Protein AF-A0A9E5K860-F1 (afdb_monomer_lite)

Radius of gyration: 22.89 Å; chains: 1; bounding box: 40×75×76 Å

Foldseek 3Di:
DDDDDDDDDPPPDPPPPDDPPFQKKKWWDDCCVPQFKIKIWIWTWDDDDPPDQIFTWIKIWIWGAPPVVRDTDTDIDTQDGRWHWDDDPFKIKTKDDCCVPQQKIKIWIWGADPVRFTWIKIKMWGADPVPRDIDIDIDGRDTRIHIDGDD

Secondary structure (DSSP, 8-state):
-PPPPPP----------PPP---EEEEEEE-TTTTSEEEEEEEEEP---TTSPPEEEEEEEEEEEETTTTEEEEEEEEEEEEEEEEE-SSEEEEEEE-TTTTSEEEEEEEEE-TTSEEEEEEEEEEE-TTT--EEEEEEEEEEEEEEEPP-

Structure (mmCIF, N/CA/C/O backbone):
data_AF-A0A9E5K860-F1
#
_entry.id   AF-A0A9E5K860-F1
#
loop_
_atom_site.group_PDB
_atom_site.id
_atom_site.type_symbol
_atom_site.label_atom_id
_atom_site.label_alt_id
_atom_site.label_comp_id
_atom_site.label_asym_id
_atom_site.label_entity_id
_atom_site.label_seq_id
_atom_site.pdbx_PDB_ins_code
_atom_site.Cartn_x
_atom_site.Cartn_y
_atom_site.Cartn_z
_atom_site.occupancy
_atom_site.B_iso_or_equiv
_atom_site.auth_seq_id
_atom_site.auth_comp_id
_atom_site.auth_asym_id
_atom_site.auth_atom_id
_atom_site.pdbx_PDB_model_num
ATOM 1 N N . MET A 1 1 ? -3.980 -51.206 57.605 1.00 46.38 1 MET A N 1
ATOM 2 C CA . MET A 1 1 ? -3.563 -51.656 56.258 1.00 46.38 1 MET A CA 1
ATOM 3 C C . MET A 1 1 ? -3.815 -50.512 55.280 1.00 46.38 1 MET A C 1
ATOM 5 O O . MET A 1 1 ? -4.964 -50.137 55.091 1.00 46.38 1 MET A O 1
ATOM 9 N N . LYS A 1 2 ? -2.750 -49.868 54.781 1.00 42.03 2 LYS A N 1
ATOM 10 C CA . LYS A 1 2 ? -2.798 -48.672 53.918 1.00 42.03 2 LYS A CA 1
ATOM 11 C C . LYS A 1 2 ? -2.964 -49.104 52.454 1.00 42.03 2 LYS A C 1
ATOM 13 O O . LYS A 1 2 ? -2.159 -49.895 51.975 1.00 42.03 2 LYS A O 1
ATOM 18 N N . ARG A 1 3 ? -3.993 -48.607 51.760 1.00 49.97 3 ARG A N 1
ATOM 19 C CA . ARG A 1 3 ? -4.176 -48.798 50.311 1.00 49.97 3 ARG A CA 1
ATOM 20 C C . ARG A 1 3 ? -3.482 -47.653 49.570 1.00 49.97 3 ARG A C 1
ATOM 22 O O . ARG A 1 3 ? -3.809 -46.494 49.800 1.00 49.97 3 ARG A O 1
ATOM 29 N N . PHE A 1 4 ? -2.515 -47.996 48.724 1.00 44.84 4 PHE A N 1
ATOM 30 C CA . PHE A 1 4 ? -1.887 -47.096 47.758 1.00 44.84 4 PHE A CA 1
ATOM 31 C C . PHE A 1 4 ? -2.842 -46.895 46.574 1.00 44.84 4 PHE A C 1
ATOM 33 O O . PHE A 1 4 ? -3.270 -47.872 45.963 1.00 44.84 4 PHE A O 1
ATOM 40 N N . ALA A 1 5 ? -3.185 -45.645 46.262 1.00 53.50 5 ALA A N 1
ATOM 41 C CA . ALA A 1 5 ? -3.887 -45.291 45.034 1.00 53.50 5 ALA A CA 1
ATOM 42 C C . ALA A 1 5 ? -2.852 -45.095 43.916 1.00 53.50 5 ALA A C 1
ATOM 44 O O . ALA A 1 5 ? -1.974 -44.239 44.027 1.00 53.50 5 ALA A O 1
ATOM 45 N N . LEU A 1 6 ? -2.934 -45.927 42.873 1.00 48.81 6 LEU A N 1
ATOM 46 C CA . LEU A 1 6 ? -2.170 -45.770 41.638 1.00 48.81 6 LEU A CA 1
ATOM 47 C C . LEU A 1 6 ? -2.664 -44.547 40.859 1.00 48.81 6 LEU A C 1
ATOM 49 O O . LEU A 1 6 ? -3.861 -44.275 40.789 1.00 48.81 6 LEU A O 1
ATOM 53 N N . GLY A 1 7 ? -1.702 -43.828 40.287 1.00 44.25 7 GLY A N 1
ATOM 54 C CA . GLY A 1 7 ? -1.905 -42.583 39.571 1.00 44.25 7 GLY A CA 1
ATOM 55 C C . GLY A 1 7 ? -2.530 -42.754 38.191 1.00 44.25 7 GLY A C 1
ATOM 56 O O . GLY A 1 7 ? -2.364 -43.766 37.516 1.00 44.25 7 GLY A O 1
ATOM 57 N N . PHE A 1 8 ? -3.200 -41.689 37.767 1.00 41.31 8 PHE A N 1
ATOM 58 C CA . PHE A 1 8 ? -3.612 -41.463 36.392 1.00 41.31 8 PHE A CA 1
ATOM 59 C C . PHE A 1 8 ? -3.020 -40.115 35.976 1.00 41.31 8 PHE A C 1
ATOM 61 O O . PHE A 1 8 ? -3.538 -39.057 36.325 1.00 41.31 8 PHE A O 1
ATOM 68 N N . VAL A 1 9 ? -1.872 -40.147 35.297 1.00 46.69 9 VAL A N 1
ATOM 69 C CA . VAL A 1 9 ? -1.313 -38.960 34.644 1.00 46.69 9 VAL A CA 1
ATOM 70 C C . VAL A 1 9 ? -2.006 -38.853 33.294 1.00 46.69 9 VAL A C 1
ATOM 72 O O . VAL A 1 9 ? -1.700 -39.595 32.364 1.00 46.69 9 VAL A O 1
ATOM 75 N N . VAL A 1 10 ? -2.990 -37.962 33.205 1.00 47.22 10 VAL A N 1
ATOM 76 C CA . VAL A 1 10 ? -3.617 -37.596 31.935 1.00 47.22 10 VAL A CA 1
ATOM 77 C C . VAL A 1 10 ? -2.609 -36.755 31.157 1.00 47.22 10 VAL A C 1
ATOM 79 O O . VAL A 1 10 ? -2.385 -35.587 31.466 1.00 47.22 10 VAL A O 1
ATOM 82 N N . VAL A 1 11 ? -1.975 -37.360 30.155 1.00 48.84 11 VAL A N 1
ATOM 83 C CA . VAL A 1 11 ? -1.167 -36.640 29.168 1.00 48.84 11 VAL A CA 1
ATOM 84 C C . VAL A 1 11 ? -2.135 -35.926 28.226 1.00 48.84 11 VAL A C 1
ATOM 86 O O . VAL A 1 11 ? -2.643 -36.508 27.269 1.00 48.84 11 VAL A O 1
ATOM 89 N N . LEU A 1 12 ? -2.431 -34.659 28.521 1.00 43.31 12 LEU A N 1
ATOM 90 C CA . LEU A 1 12 ? -3.088 -33.757 27.579 1.00 43.31 12 LEU A CA 1
ATOM 91 C C . LEU A 1 12 ? -2.127 -33.505 26.412 1.00 43.31 12 LEU A C 1
ATOM 93 O O . LEU A 1 12 ? -1.208 -32.694 26.504 1.00 43.31 12 LEU A O 1
ATOM 97 N N . SER A 1 13 ? -2.337 -34.230 25.313 1.00 42.03 13 SER A N 1
ATOM 98 C CA . SER A 1 13 ? -1.769 -33.869 24.016 1.00 42.03 13 SER A CA 1
ATOM 99 C C . SER A 1 13 ? -2.345 -32.516 23.612 1.00 42.03 13 SER A C 1
ATOM 101 O O . SER A 1 13 ? -3.523 -32.410 23.272 1.00 42.03 13 SER A O 1
ATOM 103 N N . VAL A 1 14 ? -1.521 -31.472 23.675 1.00 50.91 14 VAL A N 1
ATOM 104 C CA . VAL A 1 14 ? -1.846 -30.176 23.084 1.00 50.91 14 VAL A CA 1
ATOM 105 C C . VAL A 1 14 ? -1.846 -30.388 21.575 1.00 50.91 14 VAL A C 1
ATOM 107 O O . VAL A 1 14 ? -0.794 -30.559 20.960 1.00 50.91 14 VAL A O 1
ATOM 110 N N . ALA A 1 15 ? -3.040 -30.458 20.991 1.00 45.00 15 ALA A N 1
ATOM 111 C CA . ALA A 1 15 ? -3.208 -30.457 19.551 1.00 45.00 15 ALA A CA 1
ATOM 112 C C . ALA A 1 15 ? -2.503 -29.216 18.987 1.00 45.00 15 ALA A C 1
ATOM 114 O O . ALA A 1 15 ? -2.768 -28.087 19.404 1.00 45.00 15 ALA A O 1
ATOM 115 N N . SER A 1 16 ? -1.570 -29.444 18.066 1.00 40.22 16 SER A N 1
ATOM 116 C CA . SER A 1 16 ? -0.946 -28.387 17.284 1.00 40.22 16 SER A CA 1
ATOM 117 C C . SER A 1 16 ? -2.053 -27.735 16.454 1.00 40.22 16 SER A C 1
ATOM 119 O O . SER A 1 16 ? -2.554 -28.330 15.500 1.00 40.22 16 SER A O 1
ATOM 121 N N . PHE A 1 17 ? -2.512 -26.556 16.876 1.00 43.53 17 PHE A N 1
ATOM 122 C CA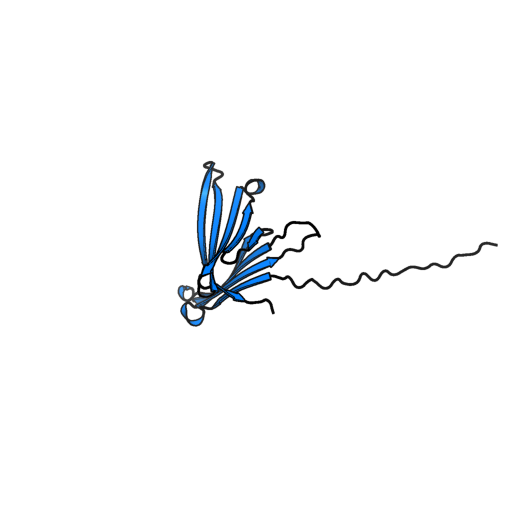 . PHE A 1 17 ? -3.437 -25.751 16.091 1.00 43.53 17 PHE A CA 1
ATOM 123 C C . PHE A 1 17 ? -2.722 -25.390 14.792 1.00 43.53 17 PHE A C 1
ATOM 125 O O . PHE A 1 17 ? -1.738 -24.649 14.804 1.00 43.53 17 PHE A O 1
ATOM 132 N N . GLY A 1 18 ? -3.200 -25.953 13.680 1.00 35.62 18 GLY A N 1
ATOM 133 C CA . GLY A 1 18 ? -2.777 -25.544 12.350 1.00 35.62 18 GLY A CA 1
ATOM 134 C C . GLY A 1 18 ? -2.845 -24.024 12.263 1.00 35.62 18 GLY A C 1
ATOM 135 O O . GLY A 1 18 ? -3.846 -23.427 12.664 1.00 35.62 18 GLY A O 1
ATOM 136 N N . SER A 1 19 ? -1.758 -23.401 11.800 1.00 41.38 19 SER A N 1
ATOM 137 C CA . SER A 1 19 ? -1.757 -21.967 11.514 1.00 41.38 19 SER A CA 1
ATOM 138 C C . SER A 1 19 ? -2.983 -21.667 10.652 1.00 41.38 19 SER A C 1
ATOM 140 O O . SER A 1 19 ? -3.085 -22.250 9.568 1.00 41.38 19 SER A O 1
ATOM 142 N N . PRO A 1 20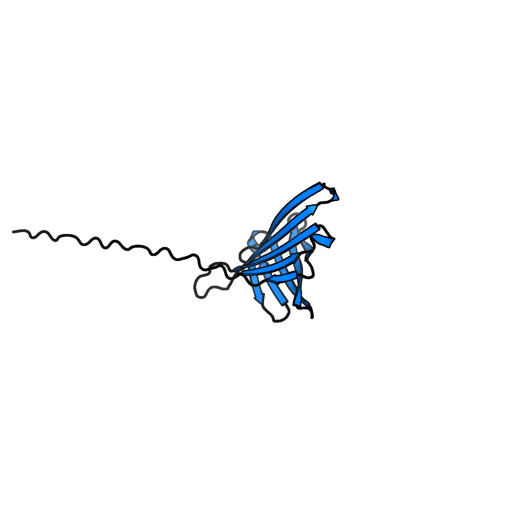 ? -3.932 -20.823 11.102 1.00 46.31 20 PRO A N 1
ATOM 143 C CA . PRO A 1 20 ? -5.031 -20.432 10.241 1.00 46.31 20 PRO A CA 1
ATOM 144 C C . PRO A 1 20 ? -4.398 -19.772 9.022 1.00 46.31 20 PRO A C 1
ATOM 146 O O . PRO A 1 20 ? -3.581 -18.858 9.171 1.00 46.31 20 PRO A O 1
ATOM 149 N N . ALA A 1 21 ? -4.712 -20.282 7.830 1.00 47.19 21 ALA A N 1
ATOM 150 C CA . ALA A 1 21 ? -4.309 -19.660 6.580 1.00 47.19 21 ALA A CA 1
ATOM 151 C C . ALA A 1 21 ? -4.625 -18.164 6.697 1.00 47.19 21 ALA A C 1
ATOM 153 O O . ALA A 1 21 ? -5.779 -17.786 6.916 1.00 47.19 21 ALA A O 1
ATOM 154 N N . LYS A 1 22 ? -3.587 -17.320 6.678 1.00 59.69 22 LYS A N 1
ATOM 155 C CA . LYS A 1 22 ? -3.752 -15.875 6.815 1.00 59.69 22 LYS A CA 1
ATOM 156 C C . LYS A 1 22 ? -4.539 -15.413 5.595 1.00 59.69 22 LYS A C 1
ATOM 158 O O . LYS A 1 22 ? -3.975 -15.298 4.512 1.00 59.69 22 LYS A O 1
ATOM 163 N N . VAL A 1 23 ? -5.846 -15.204 5.755 1.00 63.12 23 VAL A N 1
ATOM 164 C CA . VAL A 1 23 ? -6.688 -14.617 4.710 1.00 63.12 23 VAL A CA 1
ATOM 165 C C . VAL A 1 23 ? -6.178 -13.196 4.506 1.00 63.12 23 VAL A C 1
ATOM 167 O O . VAL A 1 23 ? -6.417 -12.314 5.329 1.00 63.12 23 VAL A O 1
ATOM 170 N N . GLY A 1 24 ? -5.388 -13.015 3.454 1.00 82.62 24 GLY A N 1
ATOM 171 C CA . GLY A 1 24 ? -4.853 -11.733 3.037 1.00 82.62 24 GLY A CA 1
ATOM 172 C C . GLY A 1 24 ? -5.285 -11.409 1.615 1.00 82.62 24 GLY A C 1
ATOM 173 O O . GLY A 1 24 ? -5.581 -12.306 0.825 1.00 82.62 24 GLY A O 1
ATOM 174 N N . MET A 1 25 ? -5.330 -10.122 1.295 1.00 92.88 25 MET A N 1
ATOM 175 C CA . MET A 1 25 ? -5.477 -9.657 -0.082 1.00 92.88 25 MET A CA 1
ATOM 176 C C . MET A 1 25 ? -4.095 -9.382 -0.649 1.00 92.88 25 MET A C 1
ATOM 178 O O . MET A 1 25 ? -3.246 -8.804 0.028 1.00 92.88 25 MET A O 1
ATOM 182 N N . ARG A 1 26 ? -3.880 -9.786 -1.898 1.00 95.44 26 ARG A N 1
ATOM 183 C CA . ARG A 1 26 ? -2.639 -9.534 -2.619 1.00 95.44 26 ARG A CA 1
ATOM 184 C C . ARG A 1 26 ? -2.970 -8.821 -3.912 1.00 95.44 26 ARG A C 1
ATOM 186 O O . ARG A 1 26 ? -3.720 -9.346 -4.725 1.00 95.44 26 ARG A O 1
ATOM 193 N N . PHE A 1 27 ? -2.404 -7.647 -4.108 1.00 96.38 27 PHE A N 1
ATOM 194 C CA . PHE A 1 27 ? -2.535 -6.880 -5.332 1.00 96.38 27 PHE A CA 1
ATOM 195 C C . PHE A 1 27 ? -1.221 -6.935 -6.094 1.00 96.38 27 PHE A C 1
ATOM 197 O O . PHE A 1 27 ? -0.162 -6.820 -5.482 1.00 96.38 27 PHE A O 1
ATOM 204 N N . VAL A 1 28 ? -1.279 -7.147 -7.406 1.00 96.56 28 VAL A N 1
ATOM 205 C CA . VAL A 1 28 ? -0.086 -7.376 -8.228 1.00 96.56 28 VAL A CA 1
ATOM 206 C C . VAL A 1 28 ? -0.160 -6.581 -9.523 1.00 96.56 28 VAL A C 1
ATOM 208 O O . VAL A 1 28 ? -1.191 -6.591 -10.193 1.00 96.56 28 VAL A O 1
ATOM 211 N N . GLN A 1 29 ? 0.954 -5.962 -9.892 1.00 95.88 29 GLN A N 1
ATOM 212 C CA . GLN A 1 29 ? 1.195 -5.330 -11.187 1.00 95.88 29 GLN A CA 1
ATOM 213 C C . GLN A 1 29 ? 2.512 -5.887 -11.731 1.00 95.88 29 GLN A C 1
ATOM 215 O O . GLN A 1 29 ? 3.557 -5.720 -11.106 1.00 95.88 29 GLN A O 1
ATOM 220 N N . ASP A 1 30 ? 2.461 -6.573 -12.871 1.00 94.69 30 ASP A N 1
ATOM 221 C CA . ASP A 1 30 ? 3.638 -7.169 -13.507 1.00 94.69 30 ASP A CA 1
ATOM 222 C C . ASP A 1 30 ? 4.008 -6.395 -14.773 1.00 94.69 30 ASP A C 1
ATOM 224 O O . ASP A 1 30 ? 3.516 -6.691 -15.861 1.00 94.69 30 ASP A O 1
ATOM 228 N N . ASP A 1 31 ? 4.883 -5.406 -14.616 1.00 90.38 31 ASP A N 1
ATOM 229 C CA . ASP A 1 31 ? 5.426 -4.602 -15.711 1.00 90.38 31 ASP A CA 1
ATOM 230 C C . ASP A 1 31 ? 6.859 -5.012 -16.077 1.00 90.38 31 ASP A C 1
ATOM 232 O O . ASP A 1 31 ? 7.532 -4.330 -16.851 1.00 90.38 31 ASP A O 1
ATOM 236 N N . ARG A 1 32 ? 7.331 -6.185 -15.629 1.00 89.88 32 ARG A N 1
ATOM 237 C CA . ARG A 1 32 ? 8.662 -6.703 -15.989 1.00 89.88 32 ARG A CA 1
ATOM 238 C C . ARG A 1 32 ? 8.945 -6.681 -17.500 1.00 89.88 32 ARG A C 1
ATOM 240 O O . ARG A 1 32 ? 10.082 -6.373 -17.862 1.00 89.88 32 ARG A O 1
ATOM 247 N N . PRO A 1 33 ? 7.971 -6.947 -18.396 1.00 86.50 33 PRO A N 1
ATOM 248 C CA . PRO A 1 33 ? 8.183 -6.818 -19.839 1.00 86.50 33 PRO A CA 1
ATOM 249 C C . PRO A 1 33 ? 8.380 -5.374 -20.333 1.00 86.50 33 PRO A C 1
ATOM 251 O O . PRO A 1 33 ? 8.989 -5.173 -21.382 1.00 86.50 33 PRO A O 1
ATOM 254 N N . VAL A 1 34 ? 7.862 -4.378 -19.609 1.00 83.69 34 VAL A N 1
ATOM 255 C CA . VAL A 1 34 ? 7.819 -2.965 -20.013 1.00 83.69 34 VAL A CA 1
ATOM 256 C C . VAL A 1 34 ? 8.912 -2.164 -19.303 1.00 83.69 34 VAL A C 1
ATOM 258 O O . VAL A 1 34 ? 9.837 -1.670 -19.952 1.00 83.69 34 VAL A O 1
ATOM 261 N N . ASP A 1 35 ? 8.838 -2.070 -17.976 1.00 81.12 35 ASP A N 1
ATOM 262 C CA . ASP A 1 35 ? 9.715 -1.246 -17.139 1.00 81.12 35 ASP A CA 1
ATOM 263 C C . ASP A 1 35 ? 10.722 -2.064 -16.312 1.00 81.12 35 ASP A C 1
ATOM 265 O O . ASP A 1 35 ? 11.676 -1.507 -15.768 1.00 81.12 35 ASP A O 1
ATOM 269 N N . GLY A 1 36 ? 10.566 -3.391 -16.285 1.00 85.44 36 GLY A N 1
ATOM 270 C CA . GLY A 1 36 ? 11.458 -4.297 -15.569 1.00 85.44 36 GLY A CA 1
ATOM 271 C C . GLY A 1 36 ? 11.050 -4.594 -14.127 1.00 85.44 36 GLY A C 1
ATOM 272 O O . GLY A 1 36 ? 11.826 -5.270 -13.448 1.00 85.44 36 GLY A O 1
ATOM 273 N N . PHE A 1 37 ? 9.870 -4.158 -13.665 1.00 93.19 37 PHE A N 1
ATOM 274 C CA . PHE A 1 37 ? 9.429 -4.316 -12.280 1.00 93.19 37 PHE A CA 1
ATOM 275 C C . PHE A 1 37 ? 8.112 -5.087 -12.107 1.00 93.19 37 PHE A C 1
ATOM 277 O O . PHE A 1 37 ? 7.203 -5.075 -12.927 1.00 93.19 37 PHE A O 1
ATOM 284 N N . LEU A 1 38 ? 8.025 -5.783 -10.981 1.00 94.69 38 LEU A N 1
ATOM 285 C CA . LEU A 1 38 ? 6.854 -6.441 -10.432 1.00 94.69 38 LEU A CA 1
ATOM 286 C C . LEU A 1 38 ? 6.567 -5.780 -9.084 1.00 94.69 38 LEU A C 1
ATOM 288 O O . LEU A 1 38 ? 7.427 -5.767 -8.199 1.00 94.69 38 LEU A O 1
ATOM 292 N N . PHE A 1 39 ? 5.359 -5.254 -8.933 1.00 96.19 39 PHE A N 1
ATOM 293 C CA . PHE A 1 39 ? 4.889 -4.632 -7.705 1.00 96.19 39 PHE A CA 1
ATOM 294 C C . PHE A 1 39 ? 3.855 -5.528 -7.045 1.00 96.19 39 PHE A C 1
ATOM 296 O O . PHE A 1 39 ? 2.928 -6.013 -7.698 1.00 96.19 39 PHE A O 1
ATOM 303 N N . GLU A 1 40 ? 4.004 -5.737 -5.742 1.00 96.62 40 GLU A N 1
ATOM 304 C CA . GLU A 1 40 ? 3.060 -6.500 -4.941 1.00 96.62 40 GLU A CA 1
ATOM 305 C C . GLU A 1 40 ? 2.692 -5.741 -3.677 1.00 96.62 40 GLU A C 1
ATOM 307 O O . GLU A 1 40 ? 3.561 -5.331 -2.913 1.00 96.62 40 GLU A O 1
ATOM 312 N N . LEU A 1 41 ? 1.399 -5.609 -3.416 1.00 97.31 41 LEU A N 1
ATOM 313 C CA . LEU A 1 41 ? 0.882 -5.059 -2.174 1.00 97.31 41 LEU A CA 1
ATOM 314 C C . LEU A 1 41 ? 0.098 -6.141 -1.442 1.00 97.31 41 LEU A C 1
ATOM 316 O O . LEU A 1 41 ? -0.863 -6.694 -1.977 1.00 97.31 41 LEU A O 1
ATOM 320 N N . ASN A 1 42 ? 0.510 -6.448 -0.220 1.00 95.62 42 ASN A N 1
ATOM 321 C CA . ASN A 1 42 ? -0.071 -7.507 0.590 1.00 95.62 42 ASN A CA 1
ATOM 322 C C . ASN A 1 42 ? -0.734 -6.903 1.825 1.00 95.62 42 ASN A C 1
ATOM 324 O O . ASN A 1 42 ? -0.073 -6.247 2.624 1.00 95.62 42 ASN A O 1
ATOM 328 N N . LEU A 1 43 ? -2.032 -7.154 1.987 1.00 95.06 43 LEU A N 1
ATOM 329 C CA . LEU A 1 43 ? -2.806 -6.824 3.180 1.00 95.06 43 LEU A CA 1
ATOM 330 C C . LEU A 1 43 ? -3.063 -8.130 3.921 1.00 95.06 43 LEU A C 1
ATOM 332 O O . LEU A 1 43 ? -3.925 -8.921 3.537 1.00 95.06 43 LEU A O 1
ATOM 336 N N . VAL A 1 44 ? -2.297 -8.373 4.975 1.00 93.44 44 VAL A N 1
ATOM 337 C CA . VAL A 1 44 ? -2.320 -9.617 5.740 1.00 93.44 44 VAL A CA 1
ATOM 338 C C . VAL A 1 44 ? -3.103 -9.399 7.024 1.00 93.44 44 VAL A C 1
ATOM 340 O O . VAL A 1 44 ? -2.684 -8.622 7.877 1.00 93.44 44 VAL A O 1
ATOM 343 N N . ARG A 1 45 ? -4.232 -10.097 7.191 1.00 92.31 45 ARG A N 1
ATOM 344 C CA . ARG A 1 45 ? -5.031 -10.002 8.419 1.00 92.31 45 ARG A CA 1
ATOM 345 C C . ARG A 1 45 ? -4.237 -10.513 9.622 1.00 92.31 45 ARG A C 1
ATOM 347 O O . ARG A 1 45 ? -3.697 -11.623 9.592 1.00 92.31 45 ARG A O 1
ATOM 354 N N . ASN A 1 46 ? -4.192 -9.715 10.682 1.00 91.06 46 ASN A N 1
ATOM 355 C CA . ASN A 1 46 ? -3.552 -10.092 11.935 1.00 91.06 46 ASN A CA 1
ATOM 356 C C . ASN A 1 46 ? -4.452 -11.040 12.752 1.00 91.06 46 ASN A C 1
ATOM 358 O O . ASN A 1 46 ? -5.683 -10.992 12.635 1.00 91.06 46 ASN A O 1
ATOM 362 N N . PRO A 1 47 ? -3.854 -11.942 13.552 1.00 88.44 47 PRO A N 1
ATOM 363 C CA . PRO A 1 47 ? -4.605 -12.801 14.456 1.00 88.44 47 PRO A CA 1
ATOM 364 C C . PRO A 1 47 ? -5.160 -11.971 15.618 1.00 88.44 47 PRO A C 1
ATOM 366 O O . PRO A 1 47 ? -4.394 -11.466 16.432 1.00 88.44 47 PRO A O 1
ATOM 369 N N . ASN A 1 48 ? -6.486 -11.879 15.717 1.00 83.44 48 ASN A N 1
ATOM 370 C CA . ASN A 1 48 ? -7.163 -11.082 16.742 1.00 83.44 48 ASN A CA 1
ATOM 371 C C . ASN A 1 48 ? -8.078 -11.983 17.578 1.00 83.44 48 ASN A C 1
ATOM 373 O O . ASN A 1 48 ? -8.574 -13.004 17.083 1.00 83.44 48 ASN A O 1
ATOM 377 N N . LYS A 1 49 ? -8.303 -11.634 18.850 1.00 80.56 49 LYS A N 1
ATOM 378 C CA . LYS A 1 49 ? -9.244 -12.381 19.696 1.00 80.56 49 LYS A CA 1
ATOM 379 C C . LYS A 1 49 ? -10.678 -12.125 19.234 1.00 80.56 49 LYS A C 1
ATOM 381 O O . LYS A 1 49 ? -10.987 -11.111 18.608 1.00 80.56 49 LYS A O 1
ATOM 386 N N . ALA A 1 50 ? -11.577 -13.054 19.552 1.00 77.75 50 ALA A N 1
ATOM 387 C CA . ALA A 1 50 ? -12.997 -12.870 19.276 1.00 77.75 50 ALA A CA 1
ATOM 388 C C . ALA A 1 50 ? -13.504 -11.580 19.949 1.00 77.75 50 ALA A C 1
ATOM 390 O O . ALA A 1 50 ? -13.347 -11.414 21.156 1.00 77.75 50 ALA A O 1
ATOM 391 N N . GLY A 1 51 ? -14.101 -10.682 19.160 1.00 78.50 51 GLY A N 1
ATOM 392 C CA . GLY A 1 51 ? -14.616 -9.389 19.629 1.00 78.50 51 GLY A CA 1
ATOM 393 C C . GLY A 1 51 ? -13.651 -8.205 19.493 1.00 78.50 51 GLY A C 1
ATOM 394 O O . GLY A 1 51 ? -14.059 -7.080 19.762 1.00 78.50 51 GLY A O 1
ATOM 395 N N . GLU A 1 52 ? -12.408 -8.417 19.051 1.00 85.88 52 GLU A N 1
ATOM 396 C CA . GLU A 1 52 ? -11.473 -7.326 18.750 1.00 85.88 52 GLU A CA 1
ATOM 397 C C . GLU A 1 52 ? -11.648 -6.812 17.311 1.00 85.88 52 GLU A C 1
ATOM 399 O O . GLU A 1 52 ? -12.019 -7.558 16.398 1.00 85.88 52 GLU A O 1
ATOM 404 N N . ALA A 1 53 ? -11.360 -5.522 17.105 1.00 83.62 53 ALA A N 1
ATOM 405 C CA . ALA A 1 53 ? -11.356 -4.911 15.779 1.00 83.62 53 ALA A CA 1
ATOM 406 C C . ALA A 1 53 ? -10.349 -5.620 14.866 1.00 83.62 53 ALA A C 1
ATOM 408 O O . ALA A 1 53 ? -9.280 -6.031 15.315 1.00 83.62 53 ALA A O 1
ATOM 409 N N . LEU A 1 54 ? -10.681 -5.778 13.583 1.00 89.06 54 LEU A N 1
ATOM 410 C CA . LEU A 1 54 ? -9.794 -6.424 12.617 1.00 89.06 54 LEU A CA 1
ATOM 411 C C . LEU A 1 54 ? -8.674 -5.476 12.215 1.00 89.06 54 LEU A C 1
ATOM 413 O O . LEU A 1 54 ? -8.934 -4.351 11.798 1.00 89.06 54 LEU A O 1
ATOM 417 N N . THR A 1 55 ? -7.440 -5.961 12.296 1.00 93.56 55 THR A N 1
ATOM 418 C CA . THR A 1 55 ? -6.259 -5.199 11.902 1.00 93.56 55 THR A CA 1
ATOM 419 C C . THR A 1 55 ? -5.453 -5.963 10.864 1.00 93.56 55 THR A C 1
ATOM 421 O O . THR A 1 55 ? -5.543 -7.191 10.754 1.00 93.56 55 THR A O 1
ATOM 424 N N . TYR A 1 56 ? -4.673 -5.224 10.083 1.00 94.56 56 TYR A N 1
ATOM 425 C CA . TYR A 1 56 ? -3.899 -5.753 8.970 1.00 94.56 56 TYR A CA 1
ATOM 426 C C . TYR A 1 56 ? -2.447 -5.296 9.055 1.00 94.56 56 TYR A C 1
ATOM 428 O O . TYR A 1 56 ? -2.140 -4.183 9.473 1.00 94.56 56 TYR A O 1
ATOM 436 N N . THR A 1 57 ? -1.538 -6.168 8.647 1.00 95.19 57 THR A N 1
ATOM 437 C CA . THR A 1 57 ? -0.172 -5.787 8.294 1.00 95.19 57 THR A CA 1
ATOM 438 C C . THR A 1 57 ? -0.122 -5.543 6.795 1.00 95.19 57 THR A C 1
ATOM 440 O O . THR A 1 57 ? -0.628 -6.360 6.023 1.00 95.19 57 THR A O 1
ATOM 443 N N . VAL A 1 58 ? 0.463 -4.416 6.397 1.00 96.19 58 VAL A N 1
ATOM 444 C CA . VAL A 1 58 ? 0.525 -3.993 5.001 1.00 96.19 58 VAL A CA 1
ATOM 445 C C . VAL A 1 58 ? 1.977 -3.927 4.551 1.00 96.19 58 VAL A C 1
ATOM 447 O O . VAL A 1 58 ? 2.758 -3.131 5.074 1.00 96.19 58 VAL A O 1
ATOM 450 N N . ASP A 1 59 ? 2.319 -4.739 3.556 1.00 96.31 59 ASP A N 1
ATOM 451 C CA . ASP A 1 59 ? 3.659 -4.802 2.975 1.00 96.31 59 ASP A CA 1
ATOM 452 C C . ASP A 1 59 ? 3.605 -4.507 1.475 1.00 96.31 59 ASP A C 1
ATOM 454 O O . ASP A 1 59 ? 2.781 -5.068 0.749 1.00 96.31 59 ASP A O 1
ATOM 458 N N . PHE A 1 60 ? 4.515 -3.658 1.004 1.00 97.19 60 PHE A N 1
ATOM 459 C CA . PHE A 1 60 ? 4.723 -3.368 -0.410 1.00 97.19 60 PHE A CA 1
ATOM 460 C C . PHE A 1 60 ? 6.068 -3.922 -0.860 1.00 97.19 60 PHE A C 1
ATOM 462 O O . PHE A 1 60 ? 7.106 -3.579 -0.295 1.00 97.19 60 PHE A O 1
ATOM 469 N N . ARG A 1 61 ? 6.061 -4.774 -1.878 1.00 96.50 61 ARG A N 1
ATOM 470 C CA . ARG A 1 61 ? 7.253 -5.389 -2.447 1.00 96.50 61 ARG A CA 1
ATOM 471 C C . ARG A 1 61 ? 7.447 -4.928 -3.881 1.00 96.50 61 ARG A C 1
ATOM 473 O O . ARG A 1 61 ? 6.533 -5.016 -4.696 1.00 96.50 61 ARG A O 1
ATOM 480 N N . LYS A 1 62 ? 8.659 -4.486 -4.189 1.00 95.50 62 LYS A N 1
ATOM 481 C CA . LYS A 1 62 ? 9.117 -4.131 -5.526 1.00 95.50 62 LYS A CA 1
ATOM 482 C C . LYS A 1 62 ? 10.240 -5.079 -5.919 1.00 95.50 62 LYS A C 1
ATOM 484 O O . LYS A 1 62 ? 11.314 -5.060 -5.324 1.00 95.50 62 LYS A O 1
ATOM 489 N N . MET A 1 63 ? 9.991 -5.897 -6.931 1.00 95.50 63 MET A N 1
ATOM 490 C CA . MET A 1 63 ? 10.971 -6.810 -7.512 1.00 95.50 63 MET A CA 1
ATOM 491 C C . MET A 1 63 ? 11.285 -6.393 -8.938 1.00 95.50 63 MET A C 1
ATOM 493 O O . MET A 1 63 ? 10.393 -5.945 -9.644 1.00 95.50 63 MET A O 1
ATOM 497 N N . GLY A 1 64 ? 12.508 -6.580 -9.414 1.00 93.94 64 GLY A N 1
ATOM 498 C CA . GLY A 1 64 ? 12.817 -6.300 -10.809 1.00 93.94 64 GLY A CA 1
ATOM 499 C C . GLY A 1 64 ? 14.296 -6.214 -11.113 1.00 93.94 64 GLY A C 1
ATOM 500 O O . GLY A 1 64 ? 15.135 -6.675 -10.342 1.00 93.94 64 GLY A O 1
ATOM 501 N N . TYR A 1 65 ? 14.611 -5.603 -12.249 1.00 88.81 65 TYR A N 1
ATOM 502 C CA . TYR A 1 65 ? 15.979 -5.288 -12.641 1.00 88.81 65 TYR A CA 1
ATOM 503 C C . TYR A 1 65 ? 16.116 -3.784 -12.891 1.00 88.81 65 TYR A C 1
ATOM 505 O O . TYR A 1 65 ? 15.551 -3.244 -13.843 1.00 88.81 65 TYR A O 1
ATOM 513 N N . ASP A 1 66 ? 16.878 -3.106 -12.033 1.00 85.94 66 ASP A N 1
ATOM 514 C CA . ASP A 1 66 ? 17.224 -1.693 -12.177 1.00 85.94 66 ASP A CA 1
ATOM 515 C C . ASP A 1 66 ? 18.259 -1.562 -13.305 1.00 85.94 66 ASP A C 1
ATOM 517 O O . ASP A 1 66 ? 19.458 -1.764 -13.099 1.00 85.94 66 ASP A O 1
ATOM 521 N N . ARG A 1 67 ? 17.781 -1.274 -14.527 1.00 84.81 67 ARG A N 1
ATOM 522 C CA . ARG A 1 67 ? 18.628 -1.156 -15.729 1.00 84.81 67 ARG A CA 1
ATOM 523 C C . ARG A 1 67 ? 19.742 -0.110 -15.565 1.00 84.81 67 ARG A C 1
ATOM 525 O O . ARG A 1 67 ? 20.879 -0.455 -15.874 1.00 84.81 67 ARG A O 1
ATOM 532 N N . PRO A 1 68 ? 19.489 1.119 -15.065 1.00 87.31 68 PRO A N 1
ATOM 533 C CA . PRO A 1 68 ? 20.561 2.078 -14.789 1.00 87.31 68 PRO A CA 1
ATOM 534 C C . PRO A 1 68 ? 21.665 1.526 -13.880 1.00 87.31 68 PRO A C 1
ATOM 536 O O . PRO A 1 68 ? 22.847 1.710 -14.170 1.00 87.31 68 PRO A O 1
ATOM 539 N N . LYS A 1 69 ? 21.296 0.818 -12.805 1.00 89.44 69 LYS A N 1
ATOM 540 C CA . LYS A 1 69 ? 22.262 0.266 -11.838 1.00 89.44 69 LYS A CA 1
ATOM 541 C C . LYS A 1 69 ? 22.796 -1.118 -12.207 1.00 89.44 69 LYS A C 1
ATOM 543 O O . LYS A 1 69 ? 23.669 -1.625 -11.509 1.00 89.44 69 LYS A O 1
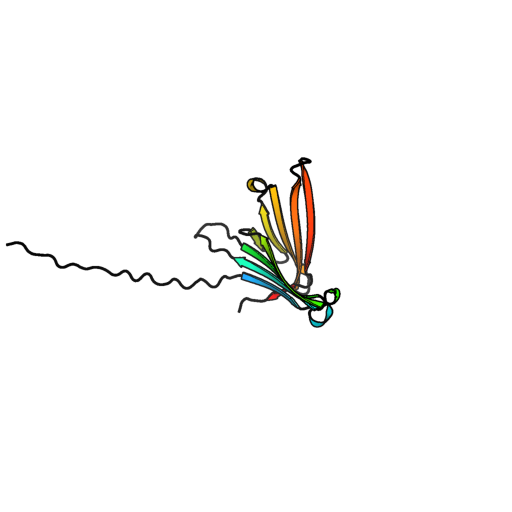ATOM 548 N N . HIS A 1 70 ? 22.283 -1.721 -13.279 1.00 87.56 70 HIS A N 1
ATOM 549 C CA . HIS A 1 70 ? 22.573 -3.091 -13.701 1.00 87.56 70 HIS A CA 1
ATOM 550 C C . HIS A 1 70 ? 22.410 -4.128 -12.574 1.00 87.56 70 HIS A C 1
ATOM 552 O O . HIS A 1 70 ? 23.161 -5.103 -12.497 1.00 87.56 70 HIS A O 1
ATOM 558 N N . ALA A 1 71 ? 21.425 -3.928 -11.697 1.00 90.38 71 ALA A N 1
ATOM 559 C CA . ALA A 1 71 ? 21.259 -4.716 -10.481 1.00 90.38 71 ALA A CA 1
ATOM 560 C C . ALA A 1 71 ? 19.840 -5.271 -10.353 1.00 90.38 71 ALA A C 1
ATOM 562 O O . ALA A 1 71 ? 18.858 -4.593 -10.660 1.00 90.38 71 ALA A O 1
ATOM 563 N N . SER A 1 72 ? 19.732 -6.498 -9.847 1.00 91.12 72 SER A N 1
ATOM 564 C CA . SER A 1 72 ? 18.448 -7.036 -9.403 1.00 91.12 72 SER A CA 1
ATOM 565 C C . SER A 1 72 ? 17.984 -6.290 -8.155 1.00 91.12 72 SER A C 1
ATOM 567 O O . SER A 1 72 ? 18.767 -6.062 -7.233 1.00 91.12 72 SER A O 1
ATOM 569 N N . LEU A 1 73 ? 16.705 -5.936 -8.134 1.00 93.81 73 LEU A N 1
ATOM 570 C CA . LEU A 1 73 ? 16.035 -5.277 -7.026 1.00 93.81 73 LEU A CA 1
ATOM 571 C C . LEU A 1 73 ? 15.010 -6.238 -6.426 1.00 93.81 73 LEU A C 1
ATOM 573 O O . LEU A 1 73 ? 14.212 -6.822 -7.158 1.00 93.81 73 LEU A O 1
ATOM 577 N N . ASP A 1 74 ? 15.022 -6.382 -5.108 1.00 95.94 74 ASP A N 1
ATOM 578 C CA . ASP A 1 74 ? 13.974 -7.061 -4.350 1.00 95.94 74 ASP A CA 1
ATOM 579 C C . ASP A 1 74 ? 13.841 -6.355 -3.002 1.00 95.94 74 ASP A C 1
ATOM 581 O O . ASP A 1 74 ? 14.554 -6.638 -2.041 1.00 95.94 74 ASP A O 1
ATOM 585 N N . GLU A 1 75 ? 12.981 -5.345 -2.978 1.00 95.25 75 GLU A N 1
ATOM 586 C CA . GLU A 1 75 ? 12.765 -4.488 -1.823 1.00 95.25 75 GLU A CA 1
ATOM 587 C C . GLU A 1 75 ? 11.375 -4.749 -1.264 1.00 95.25 75 GLU A C 1
ATOM 589 O O . GLU A 1 75 ? 10.384 -4.672 -1.986 1.00 95.25 75 GLU A O 1
ATOM 594 N N . THR A 1 76 ? 11.287 -5.034 0.033 1.00 96.12 76 THR A N 1
ATOM 595 C CA . THR A 1 76 ? 10.012 -5.105 0.753 1.00 96.12 76 THR A CA 1
ATOM 596 C C . THR A 1 76 ? 9.973 -4.003 1.799 1.00 96.12 76 THR A C 1
ATOM 598 O O . THR A 1 76 ? 10.839 -3.930 2.669 1.00 96.12 76 THR A O 1
ATOM 601 N N . THR A 1 77 ? 8.952 -3.159 1.720 1.00 96.31 77 THR A N 1
ATOM 602 C CA . THR A 1 77 ? 8.693 -2.064 2.651 1.00 96.31 77 THR A CA 1
ATOM 603 C C . THR A 1 77 ? 7.429 -2.369 3.439 1.00 96.31 77 THR A C 1
ATOM 605 O O . THR A 1 77 ? 6.356 -2.525 2.860 1.00 96.31 77 THR A O 1
ATOM 608 N N . ASN A 1 78 ? 7.536 -2.410 4.766 1.00 94.75 78 ASN A N 1
ATOM 609 C CA . ASN A 1 78 ? 6.359 -2.438 5.627 1.00 94.75 78 ASN A CA 1
ATOM 610 C C . ASN A 1 78 ? 5.743 -1.033 5.666 1.00 94.75 78 ASN A C 1
ATOM 612 O O . ASN A 1 78 ? 6.403 -0.073 6.071 1.00 94.75 78 ASN A O 1
ATOM 616 N N . LEU A 1 79 ? 4.502 -0.907 5.201 1.00 94.88 79 LEU A N 1
ATOM 617 C CA . LEU A 1 79 ? 3.785 0.369 5.171 1.00 94.88 79 LEU A CA 1
ATOM 618 C C . LEU A 1 79 ? 3.104 0.674 6.505 1.00 94.88 79 LEU A C 1
ATOM 620 O O . LEU A 1 79 ? 2.921 1.841 6.844 1.00 94.88 79 LEU A O 1
ATOM 624 N N . GLY A 1 80 ? 2.764 -0.374 7.253 1.00 93.56 80 GLY A N 1
ATOM 625 C CA . GLY A 1 80 ? 2.206 -0.286 8.591 1.00 93.56 80 GLY A CA 1
ATOM 626 C C . GLY A 1 80 ? 1.914 -1.664 9.175 1.00 93.56 80 GLY A C 1
ATOM 627 O O . GLY A 1 80 ? 1.738 -2.662 8.464 1.00 93.56 80 GLY A O 1
ATOM 628 N N . ARG A 1 81 ? 1.855 -1.712 10.505 1.00 92.25 81 ARG A N 1
ATOM 629 C CA . ARG A 1 81 ? 1.426 -2.885 11.274 1.00 92.25 81 ARG A CA 1
ATOM 630 C C . ARG A 1 81 ? 0.150 -2.536 12.009 1.00 92.25 81 ARG A C 1
ATOM 632 O O . ARG A 1 81 ? -0.043 -1.391 12.384 1.00 92.25 81 ARG A O 1
ATOM 639 N N . GLU A 1 82 ? -0.701 -3.529 12.218 1.00 92.94 82 GLU A N 1
ATOM 640 C CA . GLU A 1 82 ? -1.961 -3.343 12.952 1.00 92.94 82 GLU A CA 1
ATOM 641 C C . GLU A 1 82 ? -2.839 -2.205 12.397 1.00 92.94 82 GLU A C 1
ATOM 643 O O . GLU A 1 82 ? -3.572 -1.547 13.129 1.00 92.94 82 GLU A O 1
ATOM 648 N N . MET A 1 83 ? -2.792 -1.989 11.081 1.00 95.00 83 MET A N 1
ATOM 649 C CA . MET A 1 83 ? -3.594 -0.973 10.414 1.00 95.00 83 MET A CA 1
ATOM 650 C C . MET A 1 83 ? -5.074 -1.342 10.495 1.00 95.00 83 MET A C 1
ATOM 652 O O . MET A 1 83 ? -5.453 -2.492 10.254 1.00 95.00 83 MET A O 1
ATOM 656 N N . SER A 1 84 ? -5.912 -0.360 10.806 1.00 95.31 84 SER A N 1
ATOM 657 C CA . SER A 1 84 ? -7.364 -0.497 10.702 1.00 95.31 84 SER A CA 1
ATOM 658 C C . SER A 1 84 ? -7.762 -0.275 9.251 1.00 95.31 84 SER A C 1
ATOM 660 O O . SER A 1 84 ? -7.408 0.756 8.685 1.00 95.31 84 SER A O 1
ATOM 662 N N . CYS A 1 85 ? -8.473 -1.229 8.648 1.00 94.56 85 CYS A N 1
ATOM 663 C CA . CYS A 1 85 ? -8.883 -1.140 7.247 1.00 94.56 85 CYS A CA 1
ATOM 664 C C . CYS A 1 85 ? -10.405 -1.102 7.105 1.00 94.56 85 CYS A C 1
ATOM 666 O O . CYS A 1 85 ? -11.106 -1.932 7.688 1.00 94.56 85 CYS A O 1
ATOM 668 N N . SER A 1 86 ? -10.891 -0.167 6.292 1.00 94.44 86 SER A N 1
ATOM 669 C CA . SER A 1 86 ? -12.260 -0.114 5.787 1.00 94.44 86 SER A CA 1
ATOM 670 C C . SER A 1 86 ? -12.301 -0.646 4.358 1.00 94.44 86 SER A C 1
ATOM 672 O O . SER A 1 86 ? -11.397 -0.369 3.568 1.00 94.44 86 SER A O 1
ATOM 674 N N . PHE A 1 87 ? -13.347 -1.406 4.043 1.00 93.62 87 PHE A N 1
ATOM 675 C CA . PHE A 1 87 ? -13.560 -2.020 2.737 1.00 93.62 87 PHE A CA 1
ATOM 676 C C . PHE A 1 87 ? -14.893 -1.536 2.185 1.00 93.62 87 PHE A C 1
ATOM 678 O O . PHE A 1 87 ? -15.946 -1.944 2.677 1.00 93.62 87 PHE A O 1
ATOM 685 N N . ASP A 1 88 ? -14.832 -0.680 1.175 1.00 92.88 88 ASP A N 1
ATOM 686 C CA . ASP A 1 88 ? -15.969 -0.341 0.333 1.00 92.88 88 ASP A CA 1
ATOM 687 C C . ASP A 1 88 ? -15.871 -1.110 -0.997 1.00 92.88 88 ASP A C 1
ATOM 689 O O . ASP A 1 88 ? -14.919 -1.841 -1.284 1.00 92.88 88 ASP A O 1
ATOM 693 N N . THR A 1 89 ? -16.906 -0.980 -1.809 1.00 89.00 89 THR A N 1
ATOM 694 C CA . THR A 1 89 ? -17.008 -1.504 -3.161 1.00 89.00 89 THR A CA 1
ATOM 695 C C . THR A 1 89 ? -15.923 -0.959 -4.083 1.00 89.00 89 THR A C 1
ATOM 697 O O . THR A 1 89 ? -15.425 -1.725 -4.906 1.00 89.00 89 THR A O 1
ATOM 700 N N . GLU A 1 90 ? -15.553 0.314 -3.951 1.00 92.94 90 GLU A N 1
ATOM 701 C CA . GLU A 1 90 ? -14.581 0.995 -4.819 1.00 92.94 90 GLU A CA 1
ATOM 702 C C . GLU A 1 90 ? -13.244 1.261 -4.126 1.00 92.94 90 GLU A C 1
ATOM 704 O O . GLU A 1 90 ? -12.202 1.187 -4.779 1.00 92.94 90 GLU A O 1
ATOM 709 N N . ASP A 1 91 ? -13.261 1.486 -2.812 1.00 95.00 91 ASP A N 1
ATOM 710 C CA . ASP A 1 91 ? -12.086 1.899 -2.053 1.00 95.00 91 ASP A CA 1
ATOM 711 C C . ASP A 1 91 ? -11.747 0.941 -0.910 1.00 95.00 91 ASP A C 1
ATOM 713 O O . ASP A 1 91 ? -12.609 0.452 -0.176 1.00 95.00 91 ASP A O 1
ATOM 717 N N . ILE A 1 92 ? -10.448 0.729 -0.706 1.00 96.19 92 ILE A N 1
ATOM 718 C CA . ILE A 1 92 ? -9.908 0.127 0.512 1.00 96.19 92 ILE A CA 1
ATOM 719 C C . ILE A 1 92 ? -9.003 1.156 1.172 1.00 96.19 92 ILE A C 1
ATOM 721 O O . ILE A 1 92 ? -8.013 1.587 0.582 1.00 96.19 92 ILE A O 1
ATOM 725 N N . ILE A 1 93 ? -9.327 1.524 2.408 1.00 97.12 93 ILE A N 1
ATOM 726 C CA . ILE A 1 93 ? -8.578 2.526 3.170 1.00 97.12 93 ILE A CA 1
ATOM 727 C C . ILE A 1 93 ? -8.042 1.856 4.423 1.00 97.12 93 ILE A C 1
ATOM 729 O O . ILE A 1 93 ? -8.817 1.430 5.275 1.00 97.12 93 ILE A O 1
ATOM 733 N N . CYS A 1 94 ? -6.724 1.768 4.542 1.00 96.81 94 CYS A N 1
ATOM 734 C CA . CYS A 1 94 ? -6.035 1.255 5.716 1.00 96.81 94 CYS A CA 1
ATOM 735 C C . CYS A 1 94 ? -5.274 2.388 6.387 1.00 96.81 94 CYS A C 1
ATOM 737 O O . CYS A 1 94 ? -4.426 2.999 5.749 1.00 96.81 94 CYS A O 1
ATOM 739 N N . PHE A 1 95 ? -5.492 2.634 7.674 1.00 96.19 95 PHE A N 1
ATOM 740 C CA . PHE A 1 95 ? -4.762 3.673 8.395 1.00 96.19 95 PHE A CA 1
ATOM 741 C C . PHE A 1 95 ? -4.208 3.185 9.731 1.00 96.19 95 PHE A C 1
ATOM 743 O O . PHE A 1 95 ? -4.689 2.224 10.338 1.00 96.19 95 PHE A O 1
ATOM 750 N N . GLN A 1 96 ? -3.170 3.873 10.187 1.00 94.88 96 GLN A N 1
ATOM 751 C CA . GLN A 1 96 ? -2.564 3.706 11.494 1.00 94.88 96 GLN A CA 1
ATOM 752 C C . GLN A 1 96 ? -2.216 5.085 12.047 1.00 94.88 96 GLN A C 1
ATOM 754 O O . GLN A 1 96 ? -1.462 5.842 11.432 1.00 94.88 96 GLN A O 1
ATOM 759 N N . ASP A 1 97 ? -2.754 5.397 13.222 1.00 92.81 97 ASP A N 1
ATOM 760 C CA . ASP A 1 97 ? -2.451 6.633 13.933 1.00 92.81 97 ASP A CA 1
ATOM 761 C C . ASP A 1 97 ? -1.513 6.352 15.110 1.00 92.81 97 ASP A C 1
ATOM 763 O O . ASP A 1 97 ? -1.936 5.911 16.178 1.00 92.81 97 ASP A O 1
ATOM 767 N N . LEU A 1 98 ? -0.222 6.598 14.899 1.00 88.00 98 LEU A N 1
ATOM 768 C CA . LEU A 1 98 ? 0.816 6.532 15.926 1.00 88.00 98 LEU A CA 1
ATOM 769 C C . LEU A 1 98 ? 1.203 7.925 16.430 1.00 88.00 98 LEU A C 1
ATOM 771 O O . LEU A 1 98 ? 2.226 8.061 17.103 1.00 88.00 98 LEU A O 1
ATOM 775 N N . ARG A 1 99 ? 0.427 8.980 16.140 1.00 84.81 99 ARG A N 1
ATOM 776 C CA . ARG A 1 99 ? 0.768 10.346 16.569 1.00 84.81 99 ARG A CA 1
ATOM 777 C C . ARG A 1 99 ? 1.007 10.476 18.079 1.00 84.81 99 ARG A C 1
ATOM 779 O O . ARG A 1 99 ? 1.954 11.172 18.436 1.00 84.81 99 ARG A O 1
ATOM 786 N N . PRO A 1 100 ? 0.272 9.780 18.969 1.00 78.12 100 PRO A N 1
ATOM 787 C CA . PRO A 1 100 ? 0.554 9.835 20.404 1.00 78.12 100 PRO A CA 1
ATOM 788 C C . PRO A 1 100 ? 1.882 9.186 20.830 1.00 78.12 100 PRO A C 1
ATOM 790 O O . PRO A 1 100 ? 2.395 9.518 21.895 1.00 78.12 100 PRO A O 1
ATOM 793 N N . VAL A 1 101 ? 2.423 8.253 20.039 1.00 77.31 101 VAL A N 1
ATOM 794 C CA . VAL A 1 101 ? 3.602 7.444 20.400 1.00 77.31 101 VAL A CA 1
ATOM 795 C C . VAL A 1 101 ? 4.836 7.921 19.636 1.00 77.31 101 VAL A C 1
ATOM 797 O O . VAL A 1 101 ? 5.812 8.368 20.235 1.00 77.31 101 VAL A O 1
ATOM 800 N N . ASP A 1 102 ? 4.756 7.900 18.306 1.00 76.25 102 ASP A N 1
ATOM 801 C CA . ASP A 1 102 ? 5.870 8.197 17.403 1.00 76.25 102 ASP A CA 1
ATOM 802 C C . ASP A 1 102 ? 5.682 9.506 16.626 1.00 76.25 102 ASP A C 1
ATOM 804 O O . ASP A 1 102 ? 6.612 9.979 15.971 1.00 76.25 102 ASP A O 1
ATOM 808 N N . GLY A 1 103 ? 4.512 10.143 16.740 1.00 80.38 103 GLY A N 1
ATOM 809 C CA . GLY A 1 103 ? 4.226 11.406 16.058 1.00 80.38 103 GLY A CA 1
ATOM 810 C C . GLY A 1 103 ? 3.878 11.239 14.581 1.00 80.38 103 GLY A C 1
ATOM 811 O O . GLY A 1 103 ? 3.987 12.214 13.845 1.00 80.38 103 GLY A O 1
ATOM 812 N N . ALA A 1 104 ? 3.487 10.035 14.145 1.00 89.88 104 ALA A N 1
ATOM 813 C CA . ALA A 1 104 ? 3.225 9.716 12.744 1.00 89.88 104 ALA A CA 1
ATOM 814 C C . ALA A 1 104 ? 1.830 9.110 12.522 1.00 89.88 104 ALA A C 1
ATOM 816 O O . ALA A 1 104 ? 1.355 8.295 13.304 1.00 89.88 104 ALA A O 1
ATOM 817 N N . PHE A 1 105 ? 1.201 9.477 11.416 1.00 93.25 105 PHE A N 1
ATOM 818 C CA . PHE A 1 105 ? -0.018 8.899 10.870 1.00 93.25 105 PHE A CA 1
ATOM 819 C C . PHE A 1 105 ? 0.298 8.369 9.471 1.00 93.25 105 PHE A C 1
ATOM 821 O O . PHE A 1 105 ? 0.997 9.028 8.700 1.00 93.25 105 PHE A O 1
ATOM 828 N N . SER A 1 106 ? -0.174 7.169 9.152 1.00 95.75 106 SER A N 1
ATOM 829 C CA . SER A 1 106 ? -0.019 6.562 7.828 1.00 95.75 106 SER A CA 1
ATOM 830 C C . SER A 1 106 ? -1.364 6.056 7.339 1.00 95.75 106 SER A C 1
ATOM 832 O O . SER A 1 106 ? -2.065 5.371 8.077 1.00 95.75 106 SER A O 1
ATOM 834 N N . GLU A 1 107 ? -1.694 6.363 6.095 1.00 97.56 107 GLU A N 1
ATOM 835 C CA . GLU A 1 107 ? -2.924 5.968 5.422 1.00 97.56 107 GLU A CA 1
ATOM 836 C C . GLU A 1 107 ? -2.579 5.443 4.032 1.00 97.56 107 GLU A C 1
ATOM 838 O O . GLU A 1 107 ? -1.910 6.108 3.247 1.00 97.56 107 GLU A O 1
ATOM 843 N N . LEU A 1 108 ? -3.002 4.222 3.745 1.00 98.19 108 LEU A N 1
ATOM 844 C CA . LEU A 1 108 ? -2.962 3.611 2.433 1.00 98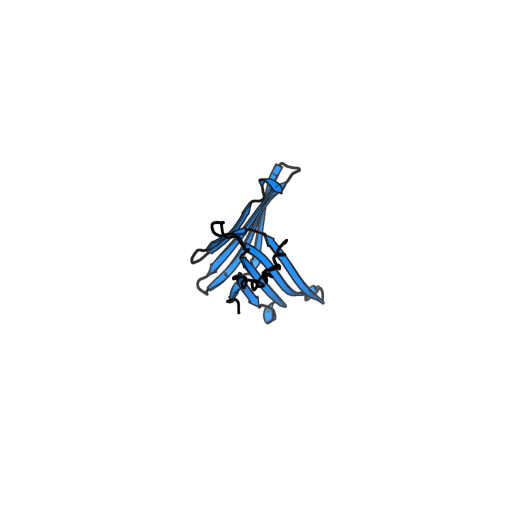.19 108 LEU A CA 1
ATOM 845 C C . LEU A 1 108 ? -4.380 3.620 1.870 1.00 98.19 108 LEU A C 1
ATOM 847 O O . LEU A 1 108 ? -5.271 3.001 2.452 1.00 98.19 108 LEU A O 1
ATOM 851 N N . THR A 1 109 ? -4.539 4.218 0.698 1.00 98.19 109 THR A N 1
ATOM 852 C CA . THR A 1 109 ? -5.776 4.192 -0.079 1.00 98.19 109 THR A CA 1
ATOM 853 C C . THR A 1 109 ? -5.562 3.381 -1.349 1.00 98.19 109 THR A C 1
ATOM 855 O O . THR A 1 109 ? -4.581 3.568 -2.070 1.00 98.19 109 THR A O 1
ATOM 858 N N . LEU A 1 110 ? -6.479 2.458 -1.609 1.00 97.75 110 LEU A N 1
ATOM 859 C CA . LEU A 1 110 ? -6.557 1.634 -2.808 1.00 97.75 110 LEU A CA 1
ATOM 860 C C . LEU A 1 110 ? -7.878 1.932 -3.503 1.00 97.75 110 LEU A C 1
ATOM 862 O O . LEU A 1 110 ? -8.914 1.450 -3.054 1.00 97.75 110 LEU A O 1
ATOM 866 N N . THR A 1 111 ? -7.825 2.672 -4.604 1.00 98.12 111 THR A N 1
ATOM 867 C CA . THR A 1 111 ? -9.021 3.039 -5.375 1.00 98.12 111 THR A CA 1
ATOM 868 C C . THR A 1 111 ? -9.120 2.188 -6.625 1.00 98.12 111 THR A C 1
ATOM 870 O O . THR A 1 111 ? -8.164 2.125 -7.405 1.00 98.12 111 THR A O 1
ATOM 873 N N . ARG A 1 112 ? -10.264 1.530 -6.814 1.00 97.56 112 ARG A N 1
ATOM 874 C CA . ARG A 1 112 ? -10.560 0.669 -7.960 1.00 97.56 112 ARG A CA 1
ATOM 875 C C . ARG A 1 112 ? -11.166 1.470 -9.113 1.00 97.56 112 ARG A C 1
ATOM 877 O O . ARG A 1 112 ? -12.136 2.192 -8.925 1.00 97.56 112 ARG A O 1
ATOM 884 N N . ASN A 1 113 ? -10.637 1.294 -10.321 1.00 96.81 113 ASN A N 1
ATOM 885 C CA . ASN A 1 113 ? -11.207 1.856 -11.547 1.00 96.81 113 ASN A CA 1
ATOM 886 C C . ASN A 1 113 ? -12.273 0.933 -12.179 1.00 96.81 113 ASN A C 1
ATOM 888 O O . ASN A 1 113 ? -12.523 -0.185 -11.719 1.00 96.81 113 ASN A O 1
ATOM 892 N N . GLU A 1 114 ? -12.878 1.380 -13.281 1.00 96.31 114 GLU A N 1
ATOM 893 C CA . GLU A 1 114 ? -13.893 0.622 -14.033 1.00 96.31 114 GLU A CA 1
ATOM 894 C C . GLU A 1 114 ? -13.366 -0.720 -14.587 1.00 96.31 114 GLU A C 1
ATOM 896 O O . GLU A 1 114 ? -14.132 -1.657 -14.815 1.00 96.31 114 GLU A O 1
ATOM 901 N N . GLN A 1 115 ? -12.049 -0.845 -14.769 1.00 95.88 115 GLN A N 1
ATOM 902 C CA . GLN A 1 115 ? -11.355 -2.038 -15.254 1.00 95.88 115 GLN A CA 1
ATOM 903 C C . GLN A 1 115 ? -10.988 -3.029 -14.132 1.00 95.88 115 GLN A C 1
ATOM 905 O O . GLN A 1 115 ? -10.347 -4.045 -14.402 1.00 95.88 115 GLN A O 1
ATOM 910 N N . ASN A 1 116 ? -11.421 -2.789 -12.888 1.00 94.50 116 ASN A N 1
ATOM 911 C CA . ASN A 1 116 ? -11.053 -3.559 -11.690 1.00 94.50 116 ASN A CA 1
ATOM 912 C C . ASN A 1 116 ? -9.555 -3.529 -11.343 1.00 94.50 116 ASN A C 1
ATOM 914 O O . ASN A 1 116 ? -9.049 -4.410 -10.637 1.00 94.50 116 ASN A O 1
ATOM 918 N N . GLU A 1 117 ? -8.846 -2.508 -11.802 1.00 96.81 117 GLU A N 1
ATOM 919 C CA . GLU A 1 117 ? -7.474 -2.240 -11.405 1.00 96.81 117 GLU A CA 1
ATOM 920 C C . GLU A 1 117 ? -7.450 -1.209 -10.276 1.00 96.81 117 GLU A C 1
ATOM 922 O O . GLU A 1 117 ? -8.308 -0.333 -10.203 1.00 96.81 117 GLU A O 1
ATOM 927 N N . HIS A 1 118 ? -6.462 -1.306 -9.392 1.00 97.69 118 HIS A N 1
ATOM 928 C CA . HIS A 1 118 ? -6.349 -0.455 -8.216 1.00 97.69 118 HIS A CA 1
ATOM 929 C C . HIS A 1 118 ? -5.154 0.486 -8.349 1.00 97.69 118 HIS A C 1
ATOM 931 O O . HIS A 1 118 ? -4.098 0.117 -8.870 1.00 97.69 118 HIS A O 1
ATOM 937 N N . THR A 1 119 ? -5.304 1.696 -7.831 1.00 98.12 119 THR A N 1
ATOM 938 C CA . THR A 1 119 ? -4.190 2.619 -7.608 1.00 98.12 119 THR A CA 1
ATOM 939 C C . THR A 1 119 ? -3.921 2.697 -6.116 1.00 98.12 119 THR A C 1
ATOM 941 O O . THR A 1 119 ? -4.842 2.957 -5.347 1.00 98.12 119 THR A O 1
ATOM 944 N N . ALA A 1 120 ? -2.675 2.445 -5.711 1.00 97.94 120 ALA A N 1
ATOM 945 C CA . ALA A 1 120 ? -2.249 2.492 -4.318 1.00 97.94 120 ALA A CA 1
ATOM 946 C C . ALA A 1 120 ? -1.548 3.820 -4.021 1.00 97.94 120 ALA A C 1
ATOM 948 O O . ALA A 1 120 ? -0.475 4.098 -4.567 1.00 97.94 120 ALA A O 1
ATOM 949 N N . ILE A 1 121 ? -2.130 4.612 -3.126 1.00 98.12 121 ILE A N 1
ATOM 950 C CA . ILE A 1 121 ? -1.581 5.885 -2.658 1.00 98.12 121 ILE A CA 1
ATOM 951 C C . ILE A 1 121 ? -1.309 5.770 -1.165 1.00 98.12 121 ILE A C 1
ATOM 953 O O . ILE A 1 121 ? -2.184 5.390 -0.392 1.00 98.12 121 ILE A O 1
ATOM 957 N N . LEU A 1 122 ? -0.083 6.090 -0.762 1.00 98.06 122 LEU A N 1
ATOM 958 C CA . LEU A 1 122 ? 0.328 6.145 0.631 1.00 98.06 122 LEU A CA 1
ATOM 959 C C . LEU A 1 122 ? 0.486 7.600 1.053 1.00 98.06 122 LEU A C 1
ATOM 961 O O . LEU A 1 122 ? 1.364 8.312 0.566 1.00 98.06 122 LEU A O 1
ATOM 965 N N . ARG A 1 123 ? -0.329 8.011 2.012 1.00 97.69 123 ARG A N 1
ATOM 966 C CA . ARG A 1 123 ? -0.271 9.306 2.667 1.00 97.69 123 ARG A CA 1
ATOM 967 C C . ARG A 1 123 ? 0.347 9.143 4.050 1.00 97.69 123 ARG A C 1
ATOM 969 O O . ARG A 1 123 ? -0.066 8.296 4.839 1.00 97.69 123 ARG A O 1
ATOM 976 N N . LYS A 1 124 ? 1.356 9.952 4.357 1.00 95.19 124 LYS A N 1
ATOM 977 C CA . LYS A 1 124 ? 2.007 10.002 5.668 1.00 95.19 124 LYS A CA 1
ATOM 978 C C . LYS A 1 124 ? 1.976 11.417 6.201 1.00 95.19 124 LYS A C 1
ATOM 980 O O . LYS A 1 124 ? 2.339 12.347 5.489 1.00 95.19 124 LYS A O 1
ATOM 985 N N . ILE A 1 125 ? 1.606 11.555 7.464 1.00 94.19 125 ILE A N 1
ATOM 986 C CA . ILE A 1 125 ? 1.620 12.824 8.187 1.00 94.19 125 ILE A CA 1
ATOM 987 C C . ILE A 1 125 ? 2.480 12.630 9.429 1.00 94.19 125 ILE A C 1
ATOM 989 O O . ILE A 1 125 ? 2.305 11.645 10.142 1.00 94.19 125 ILE A O 1
ATOM 993 N N . TRP A 1 126 ? 3.412 13.530 9.709 1.00 93.38 126 TRP A N 1
ATOM 994 C CA . TRP A 1 126 ? 4.197 13.484 10.941 1.00 93.38 126 TRP A CA 1
ATOM 995 C C . TRP A 1 126 ? 4.578 14.875 11.425 1.00 93.38 126 TRP A C 1
ATOM 997 O O . TRP A 1 126 ? 4.666 15.812 10.641 1.00 93.38 126 TRP A O 1
ATOM 1007 N N . VAL A 1 127 ? 4.847 15.008 12.720 1.00 89.25 127 VAL A N 1
ATOM 1008 C CA . VAL A 1 127 ? 5.261 16.289 13.308 1.00 89.25 127 VAL A CA 1
ATOM 1009 C C . VAL A 1 127 ? 6.783 16.421 13.260 1.00 89.25 127 VAL A C 1
ATOM 1011 O O . VAL A 1 127 ? 7.509 15.583 13.805 1.00 89.25 127 VAL A O 1
ATOM 1014 N N . ASP A 1 128 ? 7.298 17.497 12.665 1.00 86.12 128 ASP A N 1
ATOM 1015 C CA . ASP A 1 128 ? 8.703 17.872 12.822 1.00 86.12 128 ASP A CA 1
ATOM 1016 C C . ASP A 1 128 ? 8.949 18.344 14.259 1.00 86.12 128 ASP A C 1
ATOM 1018 O O . ASP A 1 128 ? 8.544 19.434 14.660 1.00 86.12 128 ASP A O 1
ATOM 1022 N N . ARG A 1 129 ? 9.673 17.537 15.040 1.00 83.75 129 ARG A N 1
ATOM 1023 C CA . ARG A 1 129 ? 9.968 17.824 16.452 1.00 83.75 129 ARG A CA 1
ATOM 1024 C C . ARG A 1 129 ? 10.770 19.109 16.675 1.00 83.75 129 ARG A C 1
ATOM 1026 O O . ARG A 1 129 ? 10.770 19.616 17.792 1.00 83.75 129 ARG A O 1
ATOM 1033 N N . ARG A 1 130 ? 11.479 19.629 15.666 1.00 87.31 130 ARG A N 1
ATOM 1034 C CA . ARG A 1 130 ? 12.254 20.875 15.795 1.00 87.31 130 ARG A CA 1
ATOM 1035 C C . ARG A 1 130 ? 11.393 22.110 15.595 1.00 87.31 130 ARG A C 1
ATOM 1037 O O . ARG A 1 130 ? 11.607 23.110 16.271 1.00 87.31 130 ARG A O 1
ATOM 1044 N N . THR A 1 131 ? 10.463 22.053 14.648 1.00 90.81 131 THR A N 1
ATOM 1045 C CA . THR A 1 131 ? 9.665 23.216 14.236 1.00 90.81 131 THR A CA 1
ATOM 1046 C C . THR A 1 131 ? 8.226 23.171 14.745 1.00 90.81 131 THR A C 1
ATOM 1048 O O . THR A 1 131 ? 7.542 24.190 14.698 1.00 90.81 131 THR A O 1
ATOM 1051 N N . GLY A 1 132 ? 7.766 22.014 15.232 1.00 86.19 132 GLY A N 1
ATOM 1052 C CA . GLY A 1 132 ? 6.385 21.764 15.643 1.00 86.19 132 GLY A CA 1
ATOM 1053 C C . GLY A 1 132 ? 5.394 21.733 14.479 1.00 86.19 132 GLY A C 1
ATOM 1054 O O . GLY A 1 132 ? 4.192 21.781 14.716 1.00 86.19 132 GLY A O 1
ATOM 1055 N N . LYS A 1 133 ? 5.875 21.707 13.230 1.00 88.31 133 LYS A N 1
ATOM 1056 C CA . LYS A 1 133 ? 5.023 21.725 12.039 1.00 88.31 133 LYS A CA 1
ATOM 1057 C C . LYS A 1 133 ? 4.628 20.316 11.629 1.00 88.31 133 LYS A C 1
ATOM 1059 O O . LYS A 1 133 ? 5.473 19.421 11.609 1.00 88.31 133 LYS A O 1
ATOM 1064 N N . ASP A 1 134 ? 3.376 20.168 11.219 1.00 88.81 134 ASP A N 1
ATOM 1065 C CA . ASP A 1 134 ? 2.921 18.975 10.520 1.00 88.81 134 ASP A CA 1
ATOM 1066 C C . ASP A 1 134 ? 3.545 18.944 9.122 1.00 88.81 134 ASP A C 1
ATOM 1068 O O . ASP A 1 134 ? 3.490 19.914 8.360 1.00 88.81 134 ASP A O 1
ATOM 1072 N N . LEU A 1 135 ? 4.179 17.823 8.810 1.00 93.12 135 LEU A N 1
ATOM 1073 C CA . LEU A 1 135 ? 4.713 17.488 7.506 1.00 93.12 135 LEU A CA 1
ATOM 1074 C C . LEU A 1 135 ? 3.837 16.403 6.902 1.00 93.12 135 LEU A C 1
ATOM 1076 O O . LEU A 1 135 ? 3.475 15.439 7.573 1.00 93.12 135 LEU A O 1
ATOM 1080 N N . GLU A 1 136 ? 3.531 16.557 5.623 1.00 95.12 136 GLU A N 1
ATOM 1081 C CA . GLU A 1 136 ? 2.727 15.614 4.865 1.00 95.12 136 GLU A CA 1
ATOM 1082 C C . GLU A 1 136 ? 3.505 15.162 3.632 1.00 95.12 136 GLU A C 1
ATOM 1084 O O . GLU A 1 136 ? 4.145 15.965 2.948 1.00 95.12 136 GLU A O 1
ATOM 1089 N N . LYS A 1 137 ? 3.461 13.860 3.354 1.00 96.06 137 LYS A N 1
ATOM 1090 C CA . LYS A 1 137 ? 3.973 13.271 2.121 1.00 96.06 137 LYS A CA 1
ATOM 1091 C C . LYS A 1 137 ? 2.946 12.304 1.569 1.00 96.06 137 LYS A C 1
ATOM 1093 O O . LYS A 1 137 ? 2.538 11.372 2.258 1.00 96.06 137 LYS A O 1
ATOM 1098 N N . GLU A 1 138 ? 2.618 12.496 0.305 1.00 97.50 138 GLU A N 1
ATOM 1099 C CA . GLU A 1 138 ? 1.839 11.559 -0.486 1.00 97.50 138 GLU A CA 1
ATOM 1100 C C . GLU A 1 138 ? 2.746 10.888 -1.521 1.00 97.50 138 GLU A C 1
ATOM 1102 O O . GLU A 1 138 ? 3.627 11.524 -2.107 1.00 97.50 138 GLU A O 1
ATOM 1107 N N . GLU A 1 139 ? 2.572 9.585 -1.707 1.00 97.06 139 GLU A N 1
ATOM 1108 C CA . GLU A 1 139 ? 3.353 8.782 -2.638 1.00 97.06 139 GLU A CA 1
ATOM 1109 C C . GLU A 1 139 ? 2.451 7.762 -3.333 1.00 97.06 139 GLU A C 1
ATOM 1111 O O . GLU A 1 139 ? 1.827 6.920 -2.686 1.00 97.06 139 GLU A O 1
ATOM 1116 N N . THR A 1 140 ? 2.395 7.808 -4.664 1.00 97.19 140 THR A N 1
ATOM 1117 C CA . THR A 1 140 ? 1.797 6.726 -5.451 1.00 97.19 140 THR A CA 1
ATOM 1118 C C . THR A 1 140 ? 2.763 5.550 -5.475 1.00 97.19 140 THR A C 1
ATOM 1120 O O . THR A 1 140 ? 3.847 5.649 -6.046 1.00 97.19 140 THR A O 1
ATOM 1123 N N . LEU A 1 141 ? 2.374 4.436 -4.861 1.00 96.38 141 LEU A N 1
ATOM 1124 C CA . LEU A 1 141 ? 3.218 3.244 -4.780 1.00 96.38 141 LEU A CA 1
ATOM 1125 C C . LEU A 1 141 ? 3.204 2.456 -6.090 1.00 96.38 141 LEU A C 1
ATOM 1127 O O . LEU A 1 141 ? 4.243 2.002 -6.562 1.00 96.38 141 LEU A O 1
ATOM 1131 N N . ALA A 1 142 ? 2.009 2.277 -6.652 1.00 95.31 142 ALA A N 1
ATOM 1132 C CA . ALA A 1 142 ? 1.763 1.500 -7.857 1.00 95.31 142 ALA A CA 1
ATOM 1133 C C . ALA A 1 142 ? 0.388 1.853 -8.444 1.00 95.31 142 ALA A C 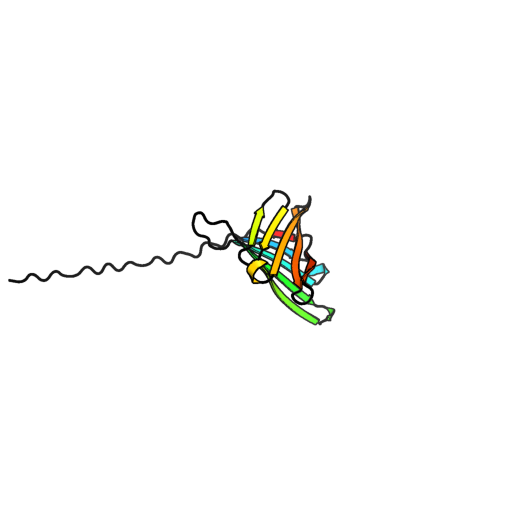1
ATOM 1135 O O . ALA A 1 142 ? -0.527 2.270 -7.727 1.00 95.31 142 ALA A O 1
ATOM 1136 N N . THR A 1 143 ? 0.241 1.658 -9.750 1.00 95.69 143 THR A N 1
ATOM 1137 C CA . THR A 1 143 ? -1.012 1.845 -10.493 1.00 95.69 143 THR A CA 1
ATOM 1138 C C . THR A 1 143 ? -1.370 0.546 -11.200 1.00 95.69 143 THR A C 1
ATOM 1140 O O . THR A 1 143 ? -0.529 -0.326 -11.367 1.00 95.69 143 THR A O 1
ATOM 1143 N N . ARG A 1 144 ? -2.618 0.381 -11.641 1.00 95.69 144 ARG A N 1
ATOM 1144 C CA . ARG A 1 144 ? -3.043 -0.825 -12.379 1.00 95.69 144 ARG A CA 1
ATOM 1145 C C . ARG A 1 144 ? -2.833 -2.138 -11.598 1.00 95.69 144 ARG A C 1
ATOM 1147 O O . ARG A 1 144 ? -2.577 -3.199 -12.166 1.00 95.69 144 ARG A O 1
ATOM 1154 N N . LEU A 1 145 ? -2.917 -2.075 -10.272 1.00 96.81 145 LEU A N 1
ATOM 1155 C CA . LEU A 1 145 ? -2.773 -3.229 -9.395 1.00 96.81 145 LEU A CA 1
ATOM 1156 C C . LEU A 1 145 ? -3.998 -4.147 -9.504 1.00 96.81 145 LEU A C 1
ATOM 1158 O O . LEU A 1 145 ? -5.135 -3.721 -9.308 1.00 96.81 145 LEU A O 1
ATOM 1162 N N . ILE A 1 146 ? -3.782 -5.437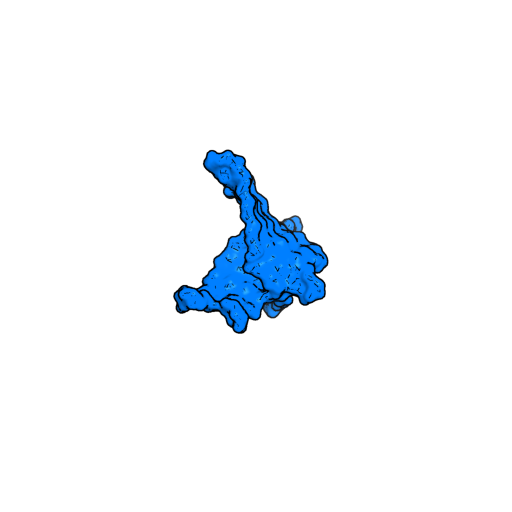 -9.742 1.00 96.88 146 ILE A N 1
ATOM 1163 C CA . ILE A 1 146 ? -4.866 -6.416 -9.878 1.00 96.88 146 ILE A CA 1
ATOM 1164 C C . ILE A 1 146 ? -4.962 -7.252 -8.607 1.00 96.88 146 ILE A C 1
ATOM 1166 O O . ILE A 1 146 ? -3.977 -7.866 -8.190 1.00 96.88 146 ILE A O 1
ATOM 1170 N N . LEU A 1 147 ? -6.159 -7.337 -8.019 1.00 95.19 147 LEU A N 1
ATOM 1171 C CA . LEU A 1 147 ? -6.420 -8.229 -6.891 1.00 95.19 147 LEU A CA 1
ATOM 1172 C C . LEU A 1 147 ? -6.252 -9.694 -7.326 1.00 95.19 147 LEU A C 1
ATOM 1174 O O . LEU A 1 147 ? -6.996 -10.219 -8.156 1.00 95.19 147 LEU A O 1
ATOM 1178 N N . LYS A 1 148 ? -5.278 -10.378 -6.731 1.00 93.62 148 LYS A N 1
ATOM 1179 C CA . LYS A 1 148 ? -5.060 -11.817 -6.842 1.00 93.62 148 LYS A CA 1
ATOM 1180 C C . LYS A 1 148 ? -5.656 -12.495 -5.616 1.00 93.62 148 LYS A C 1
ATOM 1182 O O . LYS A 1 148 ? -5.380 -12.120 -4.477 1.00 93.62 148 LYS A O 1
ATOM 1187 N N . ARG A 1 149 ? -6.480 -13.516 -5.852 1.00 76.44 149 ARG A N 1
ATOM 1188 C CA . ARG A 1 149 ? -6.989 -14.354 -4.763 1.00 76.44 149 ARG A CA 1
ATOM 1189 C C . ARG A 1 149 ? -5.817 -15.136 -4.154 1.00 76.44 149 ARG A C 1
ATOM 1191 O O . ARG A 1 149 ? -4.987 -15.625 -4.923 1.00 76.44 149 ARG A O 1
ATOM 1198 N N . PRO A 1 150 ? -5.729 -15.250 -2.818 1.00 64.88 150 PRO A N 1
ATOM 1199 C CA . PRO A 1 150 ? -4.786 -16.175 -2.204 1.00 64.88 150 PRO A CA 1
ATOM 1200 C C . PRO A 1 150 ? -5.105 -17.599 -2.693 1.00 64.88 150 PRO A C 1
ATOM 1202 O O . PRO A 1 150 ? -6.276 -17.984 -2.732 1.00 64.88 150 PRO A O 1
ATOM 1205 N N . HIS A 1 151 ? -4.072 -18.317 -3.142 1.00 51.38 151 HIS A N 1
ATOM 1206 C CA . HIS A 1 151 ? -4.142 -19.732 -3.517 1.00 51.38 151 HIS A CA 1
ATOM 1207 C C . HIS A 1 151 ? -4.101 -20.627 -2.280 1.00 51.38 151 HIS A C 1
ATOM 1209 O O . HIS A 1 151 ? -3.397 -20.248 -1.315 1.00 51.38 151 HIS A O 1
#

pLDDT: mean 84.87, std 17.59, range [35.62, 98.19]

Sequence (151 aa):
MKRFALGFVVVLSVASFGSPAKVGMRFVQDDRPVDGFLFELNLVRNPNKAGEALTYTVDFRKMGYDRPKHASLDETTNLGREMSCSFDTEDIICFQDLRPVDGAFSELTLTRNEQNEHTAILRKIWVDRRTGKDLEKEETLATRLILKRPH